Protein AF-A0A960A6S6-F1 (afdb_monomer_lite)

Structure (mmCIF, N/CA/C/O backbone):
data_AF-A0A960A6S6-F1
#
_entry.id   AF-A0A960A6S6-F1
#
loop_
_atom_site.group_PDB
_atom_site.id
_atom_site.type_symbol
_atom_site.label_atom_id
_atom_site.label_alt_id
_atom_site.label_comp_id
_atom_site.label_asym_id
_atom_site.label_entity_id
_atom_site.label_seq_id
_atom_site.pdbx_PDB_ins_code
_atom_site.Cartn_x
_atom_site.Cartn_y
_atom_site.Cartn_z
_atom_site.occupancy
_atom_site.B_iso_or_equiv
_atom_site.auth_seq_id
_atom_site.auth_comp_id
_atom_site.auth_asym_id
_atom_site.auth_atom_id
_atom_site.pdbx_PDB_model_num
ATOM 1 N N . MET A 1 1 ? -28.265 27.583 -15.382 1.00 47.38 1 MET A N 1
ATOM 2 C CA . MET A 1 1 ? -27.724 26.998 -14.138 1.00 47.38 1 MET A CA 1
ATOM 3 C C . MET A 1 1 ? -26.656 26.000 -14.541 1.00 47.38 1 MET A C 1
ATOM 5 O O . MET A 1 1 ? -26.998 25.010 -15.169 1.00 47.38 1 MET A O 1
ATOM 9 N N . THR A 1 2 ? -25.382 26.288 -14.288 1.00 53.81 2 THR A N 1
ATOM 10 C CA . THR A 1 2 ? -24.302 25.306 -14.457 1.00 53.81 2 THR A CA 1
ATOM 11 C C . THR A 1 2 ? -24.306 24.401 -13.232 1.00 53.81 2 THR A C 1
ATOM 13 O O . THR A 1 2 ? -24.174 24.883 -12.108 1.00 53.81 2 THR A O 1
ATOM 16 N N . VAL A 1 3 ? -24.535 23.108 -13.436 1.00 67.94 3 VAL A N 1
ATOM 17 C CA . VAL A 1 3 ? -24.405 22.109 -12.373 1.00 67.94 3 VAL A CA 1
ATOM 18 C C . VAL A 1 3 ? -22.907 21.948 -12.116 1.00 67.94 3 VAL A C 1
ATOM 20 O O . VAL A 1 3 ? -22.176 21.536 -13.010 1.00 67.94 3 VAL A O 1
ATOM 23 N N . ASN A 1 4 ? -22.433 22.332 -10.930 1.00 68.06 4 ASN A N 1
ATOM 24 C CA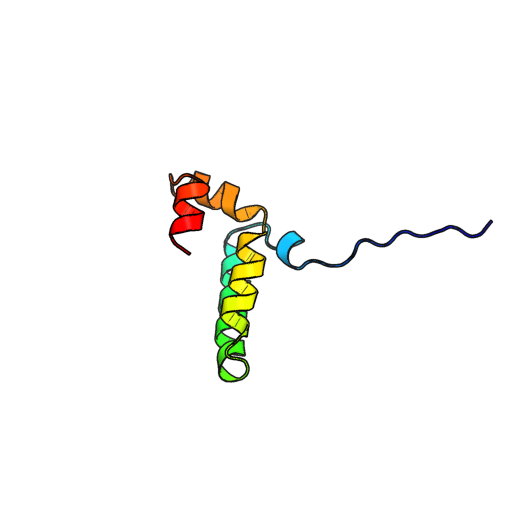 . ASN A 1 4 ? -21.070 22.017 -10.504 1.00 68.06 4 ASN A CA 1
ATOM 25 C C . ASN A 1 4 ? -21.038 20.546 -10.084 1.00 68.06 4 ASN A C 1
ATOM 27 O O . ASN A 1 4 ? -21.372 20.210 -8.947 1.00 68.06 4 ASN A O 1
ATOM 31 N N . GLU A 1 5 ? -20.669 19.664 -11.006 1.00 73.75 5 GLU A N 1
ATOM 32 C CA . GLU A 1 5 ? -20.402 18.265 -10.682 1.00 73.75 5 GLU A CA 1
ATOM 33 C C . GLU A 1 5 ? -19.083 18.174 -9.911 1.00 73.75 5 GLU A C 1
ATOM 35 O O . GLU A 1 5 ? -18.022 18.564 -10.397 1.00 73.75 5 GLU A O 1
ATOM 40 N N . THR A 1 6 ? -19.157 17.697 -8.669 1.00 77.38 6 THR A N 1
ATOM 41 C CA . THR A 1 6 ? -17.977 17.463 -7.833 1.00 77.38 6 THR A CA 1
ATOM 42 C C . THR A 1 6 ? -17.599 15.993 -7.948 1.00 77.38 6 THR A C 1
ATOM 44 O O . THR A 1 6 ? -18.328 15.126 -7.470 1.00 77.38 6 THR A O 1
ATOM 47 N N . TYR A 1 7 ? -16.468 15.711 -8.589 1.00 80.75 7 TYR A N 1
ATOM 48 C CA . TYR A 1 7 ? -15.926 14.360 -8.714 1.00 80.75 7 TYR A CA 1
ATOM 49 C C . TYR A 1 7 ? -14.967 14.066 -7.557 1.00 80.75 7 TYR A C 1
ATOM 51 O O . TYR A 1 7 ? -14.168 14.920 -7.168 1.00 80.75 7 TYR A O 1
ATOM 59 N N . LYS A 1 8 ? -15.038 12.853 -6.997 1.00 83.81 8 LYS A N 1
ATOM 60 C CA . LY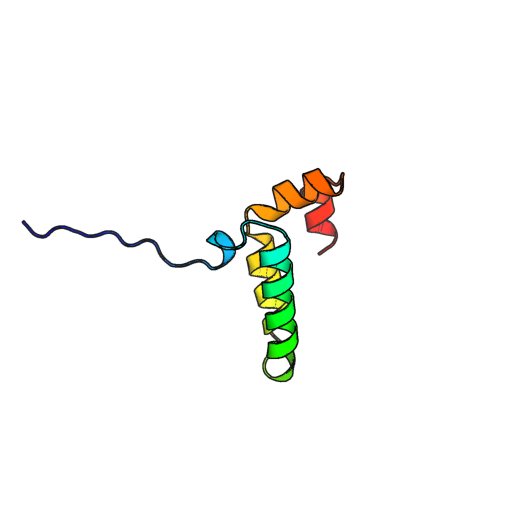S A 1 8 ? -14.051 12.384 -6.017 1.00 83.81 8 LYS A CA 1
ATOM 61 C C . LYS A 1 8 ? -12.774 11.982 -6.759 1.00 83.81 8 LYS A C 1
ATOM 63 O O . LYS A 1 8 ? -12.849 11.283 -7.766 1.00 83.81 8 LYS A O 1
ATOM 68 N N . ASN A 1 9 ? -11.616 12.381 -6.236 1.00 88.88 9 ASN A N 1
ATOM 69 C CA . ASN A 1 9 ? -10.336 11.872 -6.723 1.00 88.88 9 ASN A CA 1
ATOM 70 C C . ASN A 1 9 ? -10.245 10.359 -6.492 1.00 88.88 9 ASN A C 1
ATOM 72 O O . ASN A 1 9 ? -10.677 9.853 -5.455 1.00 88.88 9 ASN A O 1
ATOM 76 N N . PHE A 1 10 ? -9.680 9.654 -7.466 1.00 89.94 10 PHE A N 1
ATOM 77 C CA . PHE A 1 10 ? -9.428 8.225 -7.361 1.00 89.94 10 PHE A CA 1
ATOM 78 C C . PHE A 1 10 ? -8.320 7.943 -6.336 1.00 89.94 10 PHE A C 1
ATOM 80 O O . PHE A 1 10 ? -7.265 8.576 -6.376 1.00 89.94 10 PHE A O 1
ATOM 87 N N . ASP A 1 11 ? -8.551 6.966 -5.460 1.00 90.56 11 ASP A N 1
ATOM 88 C CA . ASP A 1 11 ? -7.537 6.373 -4.589 1.00 90.56 11 ASP A CA 1
ATOM 89 C C . ASP A 1 11 ? -7.690 4.848 -4.638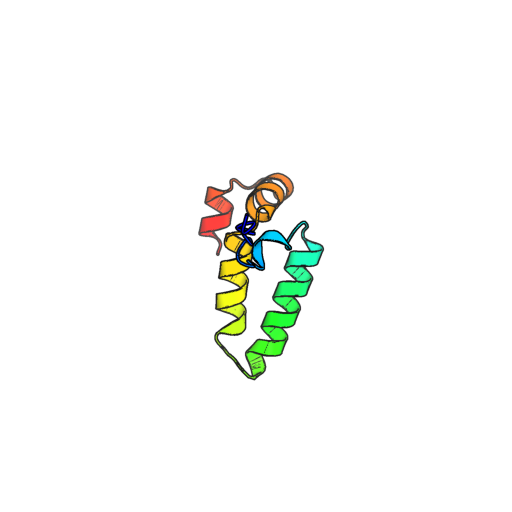 1.00 90.56 11 ASP A C 1
ATOM 91 O O . ASP A 1 11 ? -8.762 4.315 -4.348 1.00 90.56 11 ASP A O 1
ATOM 95 N N . ALA A 1 12 ? -6.625 4.134 -5.006 1.00 91.81 12 ALA A N 1
ATOM 96 C CA . ALA A 1 12 ? -6.624 2.674 -5.064 1.00 91.81 12 ALA A CA 1
ATOM 97 C C . ALA A 1 12 ? -6.941 2.036 -3.697 1.00 91.81 12 ALA A C 1
ATOM 99 O O . ALA A 1 12 ? -7.561 0.973 -3.642 1.00 91.81 12 ALA A O 1
ATOM 100 N N . ALA A 1 13 ? -6.601 2.709 -2.591 1.00 90.50 13 ALA A N 1
ATOM 101 C CA . ALA A 1 13 ? -6.870 2.220 -1.239 1.00 90.50 13 ALA A CA 1
ATOM 102 C C . ALA A 1 13 ? -8.374 2.043 -0.950 1.00 90.50 13 ALA A C 1
ATOM 104 O O . ALA A 1 13 ? -8.740 1.186 -0.141 1.00 90.50 13 ALA A O 1
ATOM 105 N N . ASP A 1 14 ? -9.248 2.796 -1.633 1.00 90.00 14 ASP A N 1
ATOM 106 C CA . ASP A 1 14 ? -10.710 2.680 -1.507 1.00 90.00 14 ASP A CA 1
ATOM 107 C C . ASP A 1 14 ? -11.258 1.346 -2.053 1.00 90.00 14 ASP A C 1
ATOM 109 O O . ASP A 1 14 ? -12.396 0.961 -1.755 1.00 90.00 14 ASP A O 1
ATOM 113 N N . TYR A 1 15 ? -10.468 0.641 -2.866 1.00 90.00 15 TYR A N 1
ATOM 114 C CA . TYR A 1 15 ? -10.882 -0.568 -3.578 1.00 90.00 15 TYR A CA 1
ATOM 115 C C . TYR A 1 15 ? -10.276 -1.854 -3.010 1.00 90.00 15 TYR A C 1
ATOM 117 O O . TYR A 1 15 ? -10.713 -2.932 -3.394 1.00 90.00 15 TYR A O 1
ATOM 125 N N . LEU A 1 16 ? -9.360 -1.760 -2.042 1.00 90.25 16 LEU A N 1
ATOM 126 C CA . LEU A 1 16 ? -8.814 -2.913 -1.318 1.00 90.25 16 LEU A CA 1
ATOM 127 C C . LEU A 1 16 ? -9.761 -3.309 -0.170 1.00 90.25 16 LEU A C 1
ATOM 129 O O . LEU A 1 16 ? -9.561 -2.944 0.995 1.00 90.25 16 LEU A O 1
ATOM 133 N N . ARG A 1 17 ? -10.854 -4.004 -0.510 1.00 83.25 17 ARG A N 1
ATOM 134 C CA . ARG A 1 17 ? -12.003 -4.270 0.377 1.00 83.25 17 ARG A CA 1
ATOM 135 C C . ARG A 1 17 ? -11.867 -5.551 1.183 1.00 83.25 17 ARG A C 1
ATOM 137 O O . ARG A 1 17 ? -12.487 -5.666 2.238 1.00 83.25 17 ARG A O 1
ATOM 144 N N . A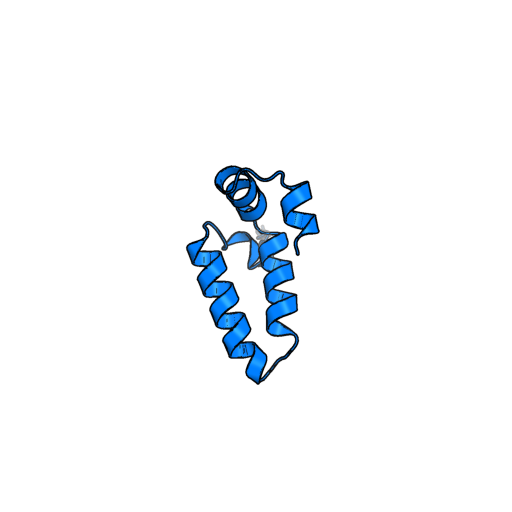SN A 1 18 ? -11.031 -6.488 0.757 1.00 80.00 18 ASN A N 1
ATOM 145 C CA . ASN A 1 18 ? -10.731 -7.720 1.489 1.00 80.00 18 ASN A CA 1
ATOM 146 C C . ASN A 1 18 ? -9.245 -8.123 1.343 1.00 80.00 18 ASN A C 1
ATOM 148 O O . ASN A 1 18 ? -8.459 -7.420 0.711 1.00 80.00 18 ASN A O 1
ATOM 152 N N . LEU A 1 19 ? -8.856 -9.235 1.976 1.00 79.12 19 LEU A N 1
ATOM 153 C CA . LEU A 1 19 ? -7.473 -9.723 1.941 1.00 79.12 19 LEU A CA 1
ATOM 154 C C . LEU A 1 19 ? -7.061 -10.279 0.578 1.00 79.12 19 LEU A C 1
ATOM 156 O O . LEU A 1 19 ? -5.883 -10.195 0.250 1.00 79.12 19 LEU A O 1
ATOM 160 N N . ASP A 1 20 ? -8.002 -10.801 -0.205 1.00 82.56 20 ASP A N 1
ATOM 161 C CA . ASP A 1 20 ? -7.723 -11.300 -1.552 1.00 82.56 20 ASP A CA 1
ATOM 162 C C . ASP A 1 20 ? -7.399 -10.125 -2.486 1.00 82.56 20 ASP A C 1
ATOM 164 O O . ASP A 1 20 ? -6.437 -10.199 -3.243 1.00 82.56 20 ASP A O 1
ATOM 168 N N . ASP A 1 21 ? -8.107 -8.995 -2.350 1.00 88.12 21 ASP A N 1
ATOM 169 C CA . ASP A 1 21 ? -7.787 -7.758 -3.076 1.00 88.12 21 ASP A CA 1
ATOM 170 C C . ASP A 1 21 ? -6.370 -7.269 -2.730 1.00 88.12 21 ASP A C 1
ATOM 172 O O . ASP A 1 21 ? -5.613 -6.865 -3.607 1.00 88.12 21 ASP A O 1
ATOM 176 N N . VAL A 1 22 ? -5.998 -7.313 -1.444 1.00 86.88 22 VAL A N 1
ATOM 177 C CA . VAL A 1 22 ? -4.659 -6.922 -0.970 1.00 86.88 22 VAL A CA 1
ATOM 178 C C . VAL A 1 22 ? -3.586 -7.872 -1.502 1.00 86.88 22 VAL A C 1
ATOM 180 O O . VAL A 1 22 ? -2.528 -7.409 -1.922 1.00 86.88 22 VAL A O 1
ATOM 183 N N . ALA A 1 23 ? -3.848 -9.180 -1.483 1.00 85.88 23 ALA A N 1
ATOM 184 C CA . ALA A 1 23 ? -2.917 -10.192 -1.964 1.00 85.88 23 ALA A CA 1
ATOM 185 C C . ALA A 1 23 ? -2.673 -10.046 -3.468 1.00 85.88 23 ALA A C 1
ATOM 187 O O . ALA A 1 23 ? -1.520 -9.968 -3.879 1.00 85.88 23 ALA A O 1
ATOM 188 N N . LEU A 1 24 ? -3.743 -9.917 -4.257 1.00 90.81 24 LEU A N 1
ATOM 189 C CA . LEU A 1 24 ? -3.654 -9.719 -5.702 1.00 90.81 24 LEU A CA 1
ATOM 190 C C . LEU A 1 24 ? -2.923 -8.414 -6.038 1.00 90.81 24 LEU A C 1
ATOM 192 O O . LEU A 1 24 ? -2.056 -8.387 -6.903 1.00 90.81 24 LEU A O 1
ATOM 196 N N . PHE A 1 25 ? -3.228 -7.333 -5.314 1.00 93.50 25 PHE A N 1
ATOM 197 C CA . PHE A 1 25 ? -2.567 -6.046 -5.513 1.00 93.50 25 PHE A CA 1
ATOM 198 C C . PHE A 1 25 ? -1.064 -6.103 -5.200 1.00 93.50 25 PHE A C 1
ATOM 200 O O . PHE A 1 25 ? -0.257 -5.518 -5.920 1.00 93.50 25 PHE A O 1
ATOM 207 N N . LEU A 1 26 ? -0.676 -6.820 -4.139 1.00 93.19 26 LEU A N 1
ATOM 208 C CA . LEU A 1 26 ? 0.728 -7.024 -3.793 1.00 93.19 26 LEU A CA 1
ATOM 209 C C . LEU A 1 26 ? 1.442 -7.944 -4.793 1.00 93.19 26 LEU A C 1
ATOM 211 O O . LEU A 1 26 ? 2.592 -7.679 -5.122 1.00 93.19 26 LEU A O 1
ATOM 215 N N . GLU A 1 27 ? 0.777 -8.992 -5.281 1.00 94.56 27 GLU A N 1
ATOM 216 C CA . GLU A 1 27 ? 1.311 -9.894 -6.307 1.00 94.56 27 GLU A CA 1
ATOM 217 C C . GLU A 1 27 ? 1.655 -9.124 -7.586 1.00 94.56 27 GLU A C 1
ATOM 219 O O . GLU A 1 27 ? 2.800 -9.174 -8.031 1.00 94.56 27 GLU A O 1
ATOM 224 N N . THR A 1 28 ? 0.727 -8.306 -8.09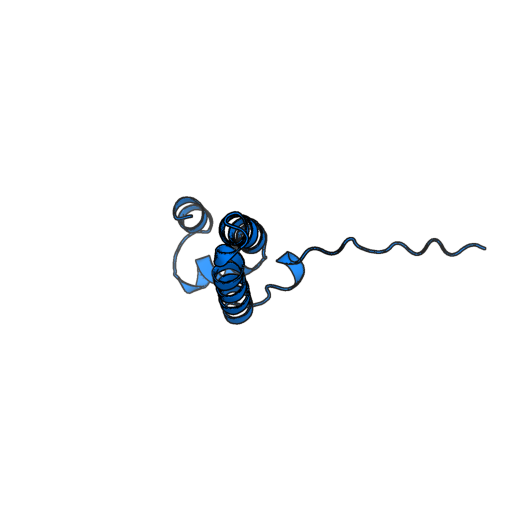1 1.00 96.50 28 THR A N 1
ATOM 225 C CA . THR A 1 28 ? 0.987 -7.427 -9.242 1.00 96.50 28 THR A CA 1
ATOM 226 C C . THR A 1 28 ? 2.151 -6.471 -8.976 1.00 96.50 28 THR A C 1
ATOM 228 O O . THR A 1 28 ? 3.028 -6.320 -9.817 1.00 96.50 28 THR A O 1
ATOM 231 N N . ALA A 1 29 ? 2.228 -5.873 -7.783 1.00 96.81 29 ALA A N 1
ATOM 232 C CA . ALA A 1 29 ? 3.338 -4.983 -7.445 1.00 96.81 29 ALA A CA 1
ATOM 233 C C . ALA A 1 29 ? 4.701 -5.700 -7.405 1.00 96.81 29 ALA A C 1
ATOM 235 O O . ALA A 1 29 ? 5.725 -5.079 -7.687 1.00 96.81 29 ALA A O 1
ATOM 236 N N . ILE A 1 30 ? 4.735 -6.989 -7.047 1.00 96.12 30 ILE A N 1
ATOM 237 C CA . ILE A 1 30 ? 5.952 -7.810 -7.096 1.00 96.12 30 ILE A CA 1
ATOM 238 C C . ILE A 1 30 ? 6.348 -8.083 -8.548 1.00 96.12 30 ILE A C 1
ATOM 240 O O . ILE A 1 30 ? 7.529 -7.968 -8.873 1.00 96.12 30 ILE A O 1
ATOM 244 N N . GLU A 1 31 ? 5.395 -8.409 -9.418 1.00 97.38 31 GLU A N 1
ATOM 245 C CA . GLU A 1 31 ? 5.654 -8.585 -10.852 1.00 97.38 31 GLU A CA 1
ATOM 246 C C . GLU A 1 31 ? 6.204 -7.295 -11.478 1.00 97.38 31 GLU A C 1
ATOM 248 O O . GLU A 1 31 ? 7.264 -7.317 -12.105 1.00 97.38 31 GLU A O 1
ATOM 253 N N . ASP A 1 32 ? 5.560 -6.159 -11.202 1.00 97.50 32 ASP A N 1
ATOM 254 C CA . ASP A 1 32 ? 5.985 -4.839 -11.678 1.00 97.50 32 ASP A CA 1
ATOM 255 C C . ASP A 1 32 ? 7.358 -4.433 -11.118 1.00 97.50 32 ASP A C 1
ATOM 257 O O . ASP A 1 32 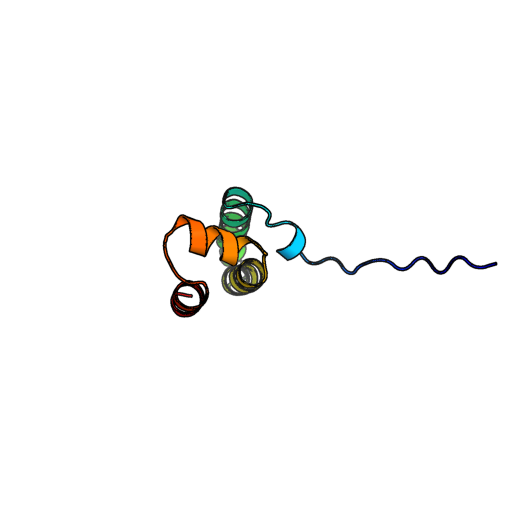? 8.084 -3.654 -11.739 1.00 97.50 32 ASP A O 1
ATOM 261 N N . SER A 1 33 ? 7.766 -4.989 -9.969 1.00 96.44 33 SER A N 1
ATOM 262 C CA . SER A 1 33 ? 9.051 -4.656 -9.343 1.00 96.44 33 SER A CA 1
ATOM 263 C C . SER A 1 33 ? 10.284 -5.103 -10.119 1.00 96.44 33 SER A C 1
ATOM 265 O O . SER A 1 33 ? 11.390 -4.636 -9.835 1.00 96.44 33 SER A O 1
ATOM 267 N N . ILE A 1 34 ? 10.096 -5.981 -11.109 1.00 96.50 34 ILE A N 1
ATOM 268 C CA . ILE A 1 34 ? 11.144 -6.369 -12.056 1.00 96.50 34 ILE A CA 1
ATOM 269 C C . ILE A 1 34 ? 11.618 -5.144 -12.852 1.00 96.50 34 ILE A C 1
ATOM 271 O O . ILE A 1 34 ? 12.821 -4.996 -13.074 1.00 96.50 34 ILE A O 1
ATOM 275 N N . ASP A 1 35 ? 10.692 -4.254 -13.221 1.00 97.69 35 ASP A N 1
ATOM 276 C CA . ASP A 1 35 ? 10.961 -3.060 -14.027 1.00 97.69 35 ASP A CA 1
ATOM 277 C C . ASP A 1 35 ? 10.963 -1.765 -13.190 1.00 97.69 35 ASP A C 1
ATOM 279 O O . ASP A 1 35 ? 11.730 -0.843 -13.480 1.00 97.69 35 ASP A O 1
ATOM 283 N N . ASP A 1 36 ? 10.155 -1.696 -12.124 1.00 97.50 36 ASP A N 1
ATOM 284 C CA . ASP A 1 36 ? 10.099 -0.573 -11.182 1.00 97.50 36 ASP A CA 1
ATOM 285 C C . ASP A 1 36 ? 10.322 -1.031 -9.728 1.00 97.50 36 ASP A C 1
ATOM 287 O O . ASP A 1 36 ? 9.371 -1.383 -9.024 1.00 97.50 36 ASP A O 1
ATOM 291 N N . PRO A 1 37 ? 11.554 -0.932 -9.196 1.00 95.19 37 PRO A N 1
ATOM 292 C CA . PRO A 1 37 ? 11.852 -1.286 -7.806 1.00 95.19 37 PRO A CA 1
ATOM 293 C C . PRO A 1 37 ? 11.005 -0.540 -6.756 1.00 95.19 37 PRO A C 1
ATOM 295 O O . PRO A 1 37 ? 10.937 -0.966 -5.601 1.00 95.19 37 PRO A O 1
ATOM 298 N N . GLY A 1 38 ? 10.377 0.584 -7.123 1.00 97.12 38 GLY A N 1
ATOM 299 C CA . GLY A 1 38 ? 9.470 1.348 -6.270 1.00 97.12 38 GLY A CA 1
ATOM 300 C C . GLY A 1 38 ? 8.058 0.764 -6.151 1.00 97.12 38 GLY A C 1
ATOM 301 O O . GLY A 1 38 ? 7.336 1.154 -5.227 1.00 97.12 38 GLY A O 1
ATOM 302 N N . ALA A 1 39 ? 7.673 -0.182 -7.012 1.00 96.50 39 ALA A N 1
ATOM 303 C CA . ALA A 1 39 ? 6.319 -0.728 -7.088 1.00 96.50 39 ALA A CA 1
ATOM 304 C C . ALA A 1 39 ? 5.862 -1.364 -5.765 1.00 96.50 39 ALA A C 1
ATOM 306 O O . ALA A 1 39 ? 4.805 -1.013 -5.235 1.00 96.50 39 ALA A O 1
ATOM 307 N N . VAL A 1 40 ? 6.688 -2.230 -5.164 1.00 94.12 40 VAL A N 1
ATOM 308 C CA . VAL A 1 40 ? 6.356 -2.892 -3.888 1.00 94.12 40 VAL A CA 1
ATOM 309 C C . VAL A 1 40 ? 6.238 -1.887 -2.730 1.00 94.12 40 VAL A C 1
ATOM 311 O O . VAL A 1 40 ? 5.188 -1.871 -2.081 1.00 94.12 40 VAL A O 1
ATOM 314 N N . PRO A 1 41 ? 7.223 -1.002 -2.460 1.00 94.12 41 PRO A N 1
ATOM 315 C CA . PRO A 1 41 ? 7.070 0.041 -1.442 1.00 94.12 41 PRO A CA 1
ATOM 316 C C . PRO A 1 41 ? 5.836 0.931 -1.650 1.00 94.12 41 PRO A C 1
ATOM 318 O O . PRO A 1 41 ? 5.144 1.271 -0.687 1.00 94.12 41 PRO A O 1
ATOM 321 N N . HIS A 1 42 ? 5.530 1.294 -2.899 1.00 95.25 42 HIS A N 1
ATOM 322 C CA . HIS A 1 42 ? 4.354 2.095 -3.223 1.00 95.25 42 HIS A CA 1
ATOM 323 C C . HIS A 1 42 ? 3.052 1.356 -2.888 1.00 95.25 42 HIS A C 1
ATOM 325 O O . HIS A 1 42 ? 2.170 1.914 -2.223 1.00 95.25 42 HIS A O 1
ATOM 331 N N . ALA A 1 43 ? 2.958 0.086 -3.285 1.00 94.31 43 ALA A N 1
ATOM 332 C CA . ALA A 1 43 ? 1.798 -0.751 -3.028 1.00 94.31 43 ALA A CA 1
ATOM 333 C C . ALA A 1 43 ? 1.565 -0.972 -1.529 1.00 94.31 43 ALA A C 1
ATOM 335 O O . ALA A 1 43 ? 0.438 -0.820 -1.055 1.00 94.31 43 ALA A O 1
ATOM 336 N N . LEU A 1 44 ? 2.628 -1.221 -0.757 1.00 90.44 44 LEU A N 1
ATOM 337 C CA . LEU A 1 44 ? 2.553 -1.305 0.705 1.00 90.44 44 LEU A CA 1
ATOM 338 C C . LEU A 1 44 ? 2.009 -0.008 1.318 1.00 90.44 44 LEU A C 1
ATOM 340 O O . LEU A 1 44 ? 1.157 -0.054 2.206 1.00 90.44 44 LEU A O 1
ATOM 344 N N . GLY A 1 45 ? 2.420 1.151 0.797 1.00 91.06 45 GLY A N 1
ATOM 345 C CA . GLY A 1 45 ? 1.874 2.444 1.205 1.00 91.06 45 GLY A CA 1
ATOM 346 C C . GLY A 1 45 ? 0.367 2.578 0.950 1.00 91.06 45 GLY A C 1
ATOM 347 O O . GLY A 1 45 ? -0.345 3.141 1.782 1.00 91.06 45 GLY A O 1
ATOM 348 N N . ILE A 1 46 ? -0.137 2.065 -0.176 1.00 93.12 46 ILE A N 1
ATOM 349 C CA . ILE A 1 46 ? -1.576 2.042 -0.500 1.00 93.12 46 ILE A CA 1
ATOM 350 C C . ILE A 1 46 ? -2.322 1.078 0.432 1.00 93.12 46 ILE A C 1
ATOM 352 O O . ILE A 1 46 ? -3.328 1.460 1.034 1.00 93.12 46 ILE A O 1
ATOM 356 N N . ILE A 1 47 ? -1.806 -0.140 0.613 1.00 89.25 47 ILE A N 1
ATOM 357 C CA . ILE A 1 47 ? -2.389 -1.165 1.492 1.00 89.25 47 ILE A CA 1
ATOM 358 C C . ILE A 1 47 ? -2.493 -0.646 2.930 1.00 89.25 47 ILE A C 1
ATOM 360 O O . ILE A 1 47 ? -3.538 -0.803 3.565 1.00 89.25 47 ILE A O 1
ATOM 364 N N . ALA A 1 48 ? -1.465 0.048 3.422 1.00 84.88 48 ALA A N 1
ATOM 365 C CA . ALA A 1 48 ? -1.439 0.644 4.755 1.00 84.88 48 ALA A CA 1
ATOM 366 C C . ALA A 1 48 ? -2.529 1.709 4.976 1.00 84.88 48 ALA A C 1
ATOM 368 O O . ALA A 1 48 ? -2.950 1.920 6.114 1.00 84.88 48 ALA A O 1
ATOM 369 N N . ARG A 1 49 ? -2.997 2.379 3.913 1.00 85.00 49 ARG A N 1
ATOM 370 C CA . ARG A 1 49 ? -4.111 3.345 3.964 1.00 85.00 49 ARG A CA 1
ATOM 371 C C . ARG A 1 49 ? -5.480 2.699 3.752 1.00 85.00 49 ARG A C 1
ATOM 373 O O . ARG A 1 49 ? -6.496 3.341 4.012 1.00 85.00 49 ARG A O 1
ATOM 380 N N . SER A 1 50 ? -5.523 1.449 3.294 1.00 85.31 50 SER A N 1
ATOM 381 C CA . SER A 1 50 ? -6.781 0.739 3.088 1.00 85.31 50 SER A CA 1
ATOM 382 C C . SER A 1 50 ? -7.490 0.464 4.416 1.00 85.31 50 SER A C 1
ATOM 384 O O . SER A 1 50 ? -6.877 0.267 5.471 1.00 85.31 50 SER A O 1
ATOM 386 N N . GLN A 1 51 ? -8.820 0.379 4.366 1.00 69.69 51 GLN A N 1
ATOM 387 C CA . GLN A 1 51 ? -9.631 0.057 5.545 1.00 69.69 51 GLN A CA 1
ATOM 388 C C . GLN A 1 51 ? -9.333 -1.357 6.097 1.00 69.69 51 GLN A C 1
ATOM 390 O O . GLN A 1 51 ? -9.646 -1.646 7.258 1.00 69.69 51 GLN A O 1
ATOM 395 N N . ASN A 1 52 ? -8.655 -2.204 5.308 1.00 66.25 52 ASN A N 1
ATOM 396 C CA . ASN A 1 52 ? -8.325 -3.586 5.641 1.00 66.25 52 ASN A CA 1
ATOM 397 C C . ASN A 1 52 ? -7.357 -3.746 6.810 1.00 66.25 52 ASN A C 1
ATOM 399 O O . ASN A 1 52 ? -7.494 -4.725 7.529 1.00 66.25 52 ASN A O 1
ATOM 403 N N . MET A 1 53 ? -6.437 -2.812 7.087 1.00 68.12 53 MET A N 1
ATOM 404 C CA . MET A 1 53 ? -5.500 -2.969 8.223 1.00 68.12 53 MET A CA 1
ATOM 405 C C . MET A 1 53 ? -6.208 -3.120 9.573 1.00 68.12 53 MET A C 1
ATOM 407 O O . MET A 1 53 ? -5.714 -3.770 10.488 1.00 68.12 53 MET A O 1
ATOM 411 N N . SER A 1 54 ? -7.418 -2.582 9.678 1.00 66.12 54 SER A N 1
ATOM 412 C CA . SER A 1 54 ? -8.278 -2.699 10.858 1.00 66.12 54 SER A CA 1
ATOM 413 C C . SER A 1 54 ? -8.900 -4.088 10.990 1.00 66.12 54 SER A C 1
ATOM 415 O O . SER A 1 54 ? -8.908 -4.664 12.075 1.00 66.12 54 SER A O 1
ATOM 417 N N . GLU A 1 55 ? -9.410 -4.623 9.879 1.00 65.38 55 GLU A N 1
ATOM 418 C CA . GLU A 1 55 ? -10.004 -5.960 9.810 1.00 65.38 55 GLU A CA 1
ATOM 419 C C . GLU A 1 55 ? -8.937 -7.059 9.873 1.00 65.38 55 GLU A C 1
ATOM 421 O O . GLU A 1 55 ? -9.138 -8.069 10.546 1.00 65.38 55 GLU A O 1
ATOM 426 N N . LEU A 1 56 ? -7.776 -6.843 9.252 1.00 67.31 56 LEU A N 1
ATOM 427 C CA . LEU A 1 56 ? -6.621 -7.731 9.312 1.00 67.31 56 LEU A CA 1
ATOM 428 C C . LEU A 1 56 ? -6.097 -7.834 10.745 1.00 67.31 56 LEU A C 1
ATOM 430 O O . LEU A 1 56 ? -5.991 -8.944 11.258 1.00 67.31 56 LEU A O 1
ATOM 434 N N . ALA A 1 57 ? -5.866 -6.700 11.417 1.00 66.75 57 ALA A N 1
ATOM 435 C CA . ALA A 1 57 ? -5.507 -6.648 12.836 1.00 66.75 57 ALA A CA 1
ATOM 436 C C . ALA A 1 57 ? -6.499 -7.460 13.697 1.00 66.75 57 ALA A C 1
ATOM 438 O O . ALA A 1 57 ? -6.105 -8.338 14.468 1.00 66.75 57 ALA A O 1
ATOM 439 N N . ARG A 1 58 ? -7.807 -7.255 13.483 1.00 67.00 58 ARG A N 1
ATOM 440 C CA . ARG A 1 58 ? -8.873 -7.985 14.186 1.00 67.00 58 ARG A CA 1
ATOM 441 C C . ARG A 1 58 ? -8.849 -9.495 13.911 1.00 67.00 58 ARG A C 1
ATOM 443 O O . ARG A 1 58 ? -9.078 -10.273 14.834 1.00 67.00 58 ARG A O 1
ATOM 450 N N . ARG A 1 59 ? -8.575 -9.917 12.672 1.00 63.25 59 ARG A N 1
ATOM 451 C CA . ARG A 1 59 ? -8.515 -11.335 12.268 1.00 63.25 59 ARG A CA 1
ATOM 452 C C . ARG A 1 59 ? -7.276 -12.062 12.783 1.00 63.25 59 ARG A C 1
ATOM 454 O O . ARG A 1 59 ? -7.390 -13.220 13.169 1.00 63.25 59 ARG A O 1
ATOM 461 N N . VAL A 1 60 ? -6.118 -11.405 12.800 1.00 67.44 60 VAL A N 1
ATOM 462 C CA . VAL A 1 60 ? -4.843 -12.006 13.238 1.00 67.44 60 VAL A CA 1
ATOM 463 C C . VAL A 1 60 ? -4.586 -11.844 14.740 1.00 67.44 60 VAL A C 1
ATOM 465 O O . VAL A 1 60 ? -3.522 -12.213 15.227 1.00 67.44 60 VAL A O 1
ATOM 468 N N . GLY A 1 61 ? -5.555 -11.300 15.488 1.00 69.25 61 GLY A N 1
ATOM 469 C CA . GLY A 1 61 ? -5.451 -11.104 16.936 1.00 69.25 61 GLY A CA 1
ATOM 470 C C . GLY A 1 61 ? -4.390 -10.078 17.341 1.00 69.25 61 GLY A C 1
ATOM 471 O O . GLY A 1 61 ? -3.880 -10.129 18.458 1.00 69.25 61 GLY A O 1
ATOM 472 N N . MET A 1 62 ? -4.043 -9.157 16.441 1.00 65.44 62 MET A N 1
ATOM 473 C CA . MET A 1 62 ? -3.000 -8.153 16.641 1.00 65.44 62 MET A CA 1
ATOM 474 C C . MET A 1 62 ? -3.636 -6.765 16.734 1.00 65.44 62 MET A C 1
ATOM 476 O O . MET A 1 62 ? -4.636 -6.483 16.080 1.00 65.44 62 MET A O 1
ATOM 480 N N . SER A 1 63 ? -3.097 -5.869 17.559 1.00 67.81 63 SER A N 1
ATOM 481 C CA . SER A 1 63 ? -3.576 -4.482 17.569 1.00 67.81 63 SER A CA 1
ATOM 482 C C . SER A 1 63 ? -3.181 -3.778 16.264 1.00 67.81 63 SER A C 1
ATOM 484 O O . SER A 1 63 ? -2.153 -4.110 15.674 1.00 67.81 63 SER A O 1
ATOM 486 N N . ARG A 1 64 ? -3.955 -2.770 15.824 1.00 62.41 64 ARG A N 1
ATOM 487 C CA . ARG A 1 64 ? -3.577 -1.909 14.679 1.00 62.41 64 ARG A CA 1
ATOM 488 C C . ARG A 1 64 ? -2.139 -1.387 14.823 1.00 62.41 64 ARG A C 1
ATOM 490 O O . ARG A 1 64 ? -1.384 -1.414 13.864 1.00 62.41 64 ARG A O 1
ATOM 497 N N . ASP A 1 65 ? -1.762 -0.967 16.031 1.00 67.38 65 ASP A N 1
ATOM 498 C CA . ASP A 1 65 ? -0.427 -0.441 16.346 1.00 67.38 65 ASP A CA 1
ATOM 499 C C . ASP A 1 65 ? 0.677 -1.513 16.255 1.00 67.38 65 ASP A C 1
ATOM 501 O O . ASP A 1 65 ? 1.788 -1.231 15.818 1.00 67.38 65 ASP A O 1
ATOM 505 N N . GLY A 1 66 ? 0.366 -2.762 16.626 1.00 65.50 66 GLY A N 1
ATOM 506 C CA . GLY A 1 66 ? 1.270 -3.902 16.458 1.00 65.50 66 GLY A CA 1
ATOM 507 C C . GLY A 1 66 ? 1.463 -4.286 14.992 1.00 65.50 66 GLY A C 1
ATOM 508 O O . GLY A 1 66 ? 2.579 -4.590 14.586 1.00 65.50 66 GLY A O 1
ATOM 509 N N . LEU A 1 67 ? 0.398 -4.194 14.193 1.00 62.75 67 LEU A N 1
ATOM 510 C CA . LEU A 1 67 ? 0.448 -4.451 12.756 1.00 62.75 67 LEU A CA 1
ATOM 511 C C . LEU A 1 67 ? 1.254 -3.373 12.011 1.00 62.75 67 LEU A C 1
ATOM 513 O O . LEU A 1 67 ? 2.093 -3.709 11.185 1.00 62.75 67 LEU A O 1
ATOM 517 N N . TYR A 1 68 ? 1.065 -2.091 12.346 1.00 61.56 68 TYR A N 1
ATOM 518 C CA . TYR A 1 68 ? 1.825 -0.984 11.745 1.00 61.56 68 TYR A CA 1
ATOM 519 C C . TYR A 1 68 ? 3.322 -1.005 12.078 1.00 61.56 68 TYR A C 1
ATOM 521 O O . TYR A 1 68 ? 4.106 -0.497 11.291 1.00 61.56 68 TYR A O 1
ATOM 529 N N . LYS A 1 69 ? 3.728 -1.565 13.224 1.00 63.69 69 LYS A N 1
ATOM 530 C CA . LYS A 1 69 ? 5.148 -1.695 13.609 1.00 63.69 69 LYS A CA 1
ATOM 531 C C . LYS A 1 69 ? 5.870 -2.869 12.940 1.00 63.69 69 LYS A C 1
ATOM 533 O O . LYS A 1 69 ? 7.087 -2.963 13.065 1.00 63.69 69 LYS A O 1
ATOM 538 N N . ALA A 1 70 ? 5.129 -3.789 12.328 1.00 60.47 70 ALA A N 1
ATOM 539 C CA . ALA A 1 70 ? 5.680 -4.969 11.665 1.00 60.47 70 ALA A CA 1
ATOM 540 C C . ALA A 1 70 ? 5.988 -4.741 10.173 1.00 60.47 70 ALA A C 1
ATOM 542 O O . ALA A 1 70 ? 6.675 -5.569 9.575 1.00 60.47 70 ALA A O 1
ATOM 543 N N . LEU A 1 71 ? 5.463 -3.654 9.598 1.00 59.19 71 LEU A N 1
ATOM 544 C CA . LEU A 1 71 ? 5.740 -3.163 8.245 1.00 59.19 71 LEU A CA 1
ATOM 545 C C . LEU A 1 71 ? 6.837 -2.093 8.295 1.00 59.19 71 LEU A C 1
ATOM 547 O O . LEU A 1 71 ? 7.624 -2.034 7.327 1.00 59.19 71 LEU A O 1
#

Radius of gyration: 15.45 Å; chains: 1; bounding box: 40×39×32 Å

Secondary structure (DSSP, 8-state):
------PPPP-GGGG--SHHHHHHHHHHHHHHTTT-TTHHHHHHHHHHHSTHHHHHHHHTT--HHHHHTT-

Sequence (71 aa):
MTVNETYKNFDAADYLRNLDDVALFLETAIEDSIDDPGAVPHALGIIARSQNMSELARRVGMSRDGLYKAL

Foldseek 3Di:
DDPPDDDDDDAVLAVCPEVVSLVVQQVVLVVCCVVPVCSNVVSVVSPLSHPVLCVVCVVVVHDSVRSVVVD

pLDDT: mean 81.18, std 13.6, range [47.38, 97.69]